Protein AF-I1PXL3-F1 (afdb_monomer_lite)

Secondary structure (DSSP, 8-state):
--HHHHHHHHHHH-EEEEEE-SSSS-EEEEEEE-TTSSEEEEEETTEEEEEEGGGEEEEEESS-STTGGGG--GGGGGGEEEEEETTTTEEEEEEES----SSSSS--

Sequence (108 aa):
MTPDDNALITLKKGSKLIKYSRKGKPKIREFRLSSDENTLVWYSHNKEKCLRLSSVSKVIPGQRTAVFRRFLRPEKDYLSFSLIYKNGQRSLDLVKYKFFVLVFINWG

Radius of gyration: 14.73 Å; chains: 1; bounding box: 46×36×36 Å

Structure (mmCIF, N/CA/C/O backbone):
data_AF-I1PXL3-F1
#
_entry.id   AF-I1PXL3-F1
#
loop_
_atom_site.group_PDB
_atom_site.id
_atom_site.type_symbol
_atom_site.label_atom_id
_atom_site.label_alt_id
_atom_site.label_comp_id
_atom_site.label_asym_id
_atom_site.label_entity_id
_atom_site.label_seq_id
_atom_site.pdbx_PDB_ins_code
_atom_site.Cartn_x
_atom_site.Cartn_y
_atom_site.Cartn_z
_atom_site.occupancy
_atom_site.B_iso_or_equiv
_atom_site.auth_seq_id
_atom_site.auth_comp_id
_atom_site.auth_asym_id
_atom_site.auth_atom_id
_atom_site.pdbx_PDB_model_num
ATOM 1 N N . MET A 1 1 ? 3.821 -12.529 21.755 1.00 49.03 1 MET A N 1
ATOM 2 C CA . MET A 1 1 ? 3.693 -11.526 20.681 1.00 49.03 1 MET A CA 1
ATOM 3 C C . MET A 1 1 ? 3.675 -12.285 19.373 1.00 49.03 1 MET A C 1
ATOM 5 O O . MET A 1 1 ? 4.653 -12.959 19.066 1.00 49.03 1 MET A O 1
ATOM 9 N N . THR A 1 2 ? 2.540 -12.308 18.689 1.00 48.03 2 THR A N 1
ATOM 10 C CA . THR A 1 2 ? 2.411 -13.012 17.410 1.00 48.03 2 THR A CA 1
ATOM 11 C C . THR A 1 2 ? 3.190 -12.260 16.318 1.00 48.03 2 THR A C 1
ATOM 13 O O . THR A 1 2 ? 3.474 -11.066 16.470 1.00 48.03 2 THR A O 1
ATOM 16 N N . PRO A 1 3 ? 3.558 -12.912 15.200 1.00 55.56 3 PRO A N 1
ATOM 17 C CA . PRO A 1 3 ? 4.118 -12.217 14.037 1.00 55.56 3 PRO A CA 1
ATOM 18 C C . PRO A 1 3 ? 3.247 -11.039 13.555 1.00 55.56 3 PRO A C 1
ATOM 20 O O . PRO A 1 3 ? 3.777 -10.039 13.063 1.00 55.56 3 PRO A O 1
ATOM 23 N N . ASP A 1 4 ? 1.932 -11.128 13.765 1.00 59.97 4 ASP A N 1
ATOM 24 C CA . ASP A 1 4 ? 0.946 -10.117 13.382 1.00 59.97 4 ASP A CA 1
ATOM 25 C C . ASP A 1 4 ? 0.987 -8.878 14.290 1.00 59.97 4 ASP A C 1
ATOM 27 O O . ASP A 1 4 ? 0.926 -7.749 13.793 1.00 59.97 4 ASP A O 1
ATOM 31 N N . ASP A 1 5 ? 1.218 -9.060 15.596 1.00 55.78 5 ASP A N 1
ATOM 32 C CA . ASP A 1 5 ? 1.400 -7.956 16.551 1.00 55.78 5 ASP A CA 1
ATOM 33 C C . ASP A 1 5 ? 2.589 -7.071 16.147 1.00 55.78 5 ASP A C 1
ATOM 35 O O . ASP A 1 5 ? 2.517 -5.840 16.179 1.00 55.78 5 ASP A O 1
ATOM 39 N N . ASN A 1 6 ? 3.680 -7.692 15.689 1.00 62.19 6 ASN A N 1
ATOM 40 C CA . ASN A 1 6 ? 4.876 -6.983 15.241 1.00 62.19 6 ASN A CA 1
ATOM 41 C C . ASN A 1 6 ? 4.634 -6.205 13.943 1.00 62.19 6 ASN A C 1
ATOM 43 O O . ASN A 1 6 ? 5.144 -5.091 13.788 1.00 62.19 6 ASN A O 1
ATOM 47 N N . ALA A 1 7 ? 3.842 -6.748 13.015 1.00 62.81 7 ALA A N 1
ATOM 48 C CA . ALA A 1 7 ? 3.474 -6.050 11.787 1.00 62.81 7 ALA A CA 1
ATOM 49 C C . ALA A 1 7 ? 2.594 -4.826 12.082 1.00 62.81 7 ALA A C 1
ATOM 51 O O . ALA A 1 7 ? 2.837 -3.745 11.535 1.00 62.81 7 ALA A O 1
ATOM 52 N N . LEU A 1 8 ? 1.632 -4.973 12.994 1.00 62.53 8 LEU A N 1
ATOM 53 C CA . LEU A 1 8 ? 0.751 -3.897 13.430 1.00 62.53 8 LEU A CA 1
ATOM 54 C C . LEU A 1 8 ? 1.526 -2.791 14.165 1.00 62.53 8 LEU A C 1
ATOM 56 O O . LEU A 1 8 ? 1.389 -1.618 13.824 1.00 62.53 8 LEU A O 1
ATOM 60 N N . ILE A 1 9 ? 2.407 -3.145 15.105 1.00 64.31 9 ILE A N 1
ATOM 61 C CA . ILE A 1 9 ? 3.283 -2.191 15.811 1.00 64.31 9 ILE A CA 1
ATOM 62 C C . ILE A 1 9 ? 4.197 -1.445 14.834 1.00 64.31 9 ILE A C 1
ATOM 64 O O . ILE A 1 9 ? 4.392 -0.235 14.957 1.00 64.31 9 ILE A O 1
ATOM 68 N N . THR A 1 10 ? 4.732 -2.144 13.834 1.00 68.88 10 THR A N 1
ATOM 69 C CA . THR A 1 10 ? 5.587 -1.547 12.797 1.00 68.88 10 THR A CA 1
ATOM 70 C C . THR A 1 10 ? 4.818 -0.544 11.930 1.00 68.88 10 THR A C 1
ATOM 72 O O . THR A 1 10 ? 5.334 0.522 11.592 1.00 68.88 10 THR A O 1
ATOM 75 N N . LEU A 1 11 ? 3.554 -0.834 11.612 1.00 67.94 11 LEU A N 1
ATOM 76 C CA . LEU A 1 11 ? 2.661 0.098 10.918 1.00 67.94 11 LEU A CA 1
ATOM 77 C C . LEU A 1 11 ? 2.251 1.287 11.799 1.00 67.94 11 LEU A C 1
ATOM 79 O O . LEU A 1 11 ? 2.193 2.409 11.299 1.00 67.94 11 LEU A O 1
ATOM 83 N N . LYS A 1 12 ? 2.028 1.080 13.101 1.00 69.56 12 LYS A N 1
ATOM 84 C CA . LYS A 1 12 ? 1.749 2.158 14.067 1.00 69.56 12 LYS A CA 1
ATOM 85 C C . LYS A 1 12 ? 2.908 3.144 14.177 1.00 69.56 12 LYS A C 1
ATOM 87 O O . LYS A 1 12 ? 2.688 4.349 14.135 1.00 69.56 12 LYS A O 1
ATOM 92 N N . LYS A 1 13 ? 4.142 2.637 14.256 1.00 73.81 13 LYS A N 1
ATOM 93 C CA . LYS A 1 13 ? 5.362 3.459 14.352 1.00 73.81 13 LYS A CA 1
ATOM 94 C C . LYS A 1 13 ? 5.701 4.224 13.070 1.00 73.81 13 LYS A C 1
ATOM 96 O O . LYS A 1 13 ? 6.519 5.133 13.119 1.00 73.81 13 LYS A O 1
ATOM 101 N N . GLY A 1 14 ? 5.078 3.876 11.947 1.00 81.06 14 GLY A N 1
ATOM 102 C CA . GLY A 1 14 ? 5.458 4.389 10.639 1.00 81.06 14 GLY A CA 1
ATOM 103 C C . GLY A 1 14 ? 6.391 3.421 9.918 1.00 81.06 14 GLY A C 1
ATOM 104 O O . GLY A 1 14 ? 7.406 2.962 10.436 1.00 81.06 14 GLY A O 1
ATOM 105 N N . SER A 1 15 ? 6.031 3.086 8.685 1.00 88.25 15 SER A N 1
ATOM 106 C CA . SER A 1 15 ? 6.749 2.144 7.835 1.00 88.25 15 SER A CA 1
ATOM 107 C C . SER A 1 15 ? 7.054 2.770 6.483 1.00 88.25 15 SER A C 1
ATOM 109 O O . SER A 1 15 ? 6.158 3.238 5.777 1.00 88.25 15 SER A O 1
ATOM 111 N N . LYS A 1 16 ? 8.328 2.733 6.075 1.00 90.94 16 LYS A N 1
ATOM 112 C CA . LYS A 1 16 ? 8.727 3.109 4.714 1.00 90.94 16 LYS A CA 1
ATOM 113 C C . LYS A 1 16 ? 8.322 1.998 3.746 1.00 90.94 16 LYS A C 1
ATOM 115 O O . LYS A 1 16 ? 8.848 0.888 3.800 1.00 90.94 16 LYS A O 1
ATOM 120 N N . LEU A 1 17 ? 7.408 2.313 2.836 1.00 92.94 17 LEU A N 1
ATOM 121 C CA . LEU A 1 17 ? 6.951 1.428 1.767 1.00 92.94 17 LEU A CA 1
ATOM 122 C C . LEU A 1 17 ? 7.180 2.101 0.415 1.00 92.94 17 LEU A C 1
ATOM 124 O O . LEU A 1 17 ? 7.144 3.326 0.289 1.00 92.94 17 LEU A O 1
ATOM 128 N N . ILE A 1 18 ? 7.393 1.306 -0.626 1.00 95.56 18 ILE A N 1
ATOM 129 C CA . ILE A 1 18 ? 7.410 1.800 -1.999 1.00 95.56 18 ILE A CA 1
ATOM 130 C C . ILE A 1 18 ? 5.965 1.838 -2.482 1.00 95.56 18 ILE A C 1
ATOM 132 O O . ILE A 1 18 ? 5.329 0.801 -2.651 1.00 95.56 18 ILE A O 1
ATOM 136 N N . LYS A 1 19 ? 5.455 3.044 -2.722 1.00 96.44 19 LYS A N 1
ATOM 137 C CA . LYS A 1 19 ? 4.131 3.270 -3.289 1.00 96.44 19 LYS A CA 1
ATOM 138 C C . LYS A 1 19 ? 4.209 3.254 -4.807 1.00 96.44 19 LYS A C 1
ATOM 140 O O . LYS A 1 19 ? 4.858 4.112 -5.414 1.00 96.44 19 LYS A O 1
ATOM 145 N N . TYR A 1 20 ? 3.470 2.336 -5.408 1.00 97.44 20 TYR A N 1
ATOM 146 C CA . TYR A 1 20 ? 3.219 2.318 -6.836 1.00 97.44 20 TYR A CA 1
ATOM 147 C C . TYR A 1 20 ? 1.995 3.182 -7.152 1.00 97.44 20 TYR A C 1
ATOM 149 O O . TYR A 1 20 ? 1.060 3.319 -6.362 1.00 97.44 20 TYR A O 1
ATOM 157 N N . SER A 1 21 ? 2.034 3.879 -8.284 1.00 94.00 21 SER A N 1
ATOM 158 C CA . SER A 1 21 ? 0.973 4.794 -8.707 1.00 94.00 21 SER A CA 1
ATOM 159 C C . SER A 1 21 ? 0.671 4.583 -10.180 1.00 94.00 21 SER A C 1
ATOM 161 O O . SER A 1 21 ? 1.534 4.186 -10.953 1.00 94.00 21 SER A O 1
ATOM 163 N N . ARG A 1 22 ? -0.559 4.909 -10.590 1.00 91.81 22 ARG A N 1
ATOM 164 C CA . ARG A 1 22 ? -1.003 4.793 -11.991 1.00 91.81 22 ARG A CA 1
ATOM 165 C C . ARG A 1 22 ? -0.122 5.586 -12.967 1.00 91.81 22 ARG A C 1
ATOM 167 O O . ARG A 1 22 ? -0.012 5.222 -14.135 1.00 91.81 22 ARG A O 1
ATOM 174 N N . LYS A 1 23 ? 0.495 6.673 -12.491 1.00 89.94 23 LYS A N 1
ATOM 175 C CA . LYS A 1 23 ? 1.396 7.546 -13.250 1.00 89.94 23 LYS A CA 1
ATOM 176 C C . LYS A 1 23 ? 2.708 7.754 -12.488 1.00 89.94 23 LYS A C 1
ATOM 178 O O . LYS A 1 23 ? 2.686 7.933 -11.271 1.00 89.94 23 LYS A O 1
ATOM 183 N N . GLY A 1 24 ? 3.811 7.803 -13.234 1.00 92.62 24 GLY A N 1
ATOM 184 C CA . GLY A 1 24 ? 5.155 8.064 -12.715 1.00 92.62 24 GLY A CA 1
ATOM 185 C C . GLY A 1 24 ? 5.850 6.837 -12.120 1.00 92.62 24 GLY A C 1
ATOM 186 O O . GLY A 1 24 ? 5.259 5.767 -11.996 1.00 92.62 24 GLY A O 1
ATOM 187 N N . LYS A 1 25 ? 7.130 7.012 -11.770 1.00 94.75 25 LYS A N 1
ATOM 188 C CA . LYS A 1 25 ? 7.950 5.983 -11.115 1.00 94.75 25 LYS A CA 1
ATOM 189 C C . LYS A 1 25 ? 7.457 5.716 -9.679 1.00 94.75 25 LYS A C 1
ATOM 191 O O . LYS A 1 25 ? 6.963 6.655 -9.042 1.00 94.75 25 LYS A O 1
ATOM 196 N N . PRO A 1 26 ? 7.608 4.486 -9.149 1.00 95.62 26 PRO A N 1
ATOM 197 C CA . PRO A 1 26 ? 7.307 4.179 -7.754 1.00 95.62 26 PRO A CA 1
ATOM 198 C C . PRO A 1 26 ? 8.135 5.049 -6.803 1.00 95.62 26 PRO A C 1
ATOM 200 O O . PRO A 1 26 ? 9.281 5.383 -7.102 1.00 95.62 26 PRO A O 1
ATOM 203 N N . LYS A 1 27 ? 7.560 5.436 -5.659 1.00 94.88 27 LYS A N 1
ATOM 204 C CA . LYS A 1 27 ? 8.216 6.339 -4.696 1.00 94.88 27 LYS A CA 1
ATOM 205 C C . LYS A 1 27 ? 8.145 5.779 -3.287 1.00 94.88 27 LYS A C 1
ATOM 207 O O . LYS A 1 27 ? 7.090 5.312 -2.866 1.00 94.88 27 LYS A O 1
ATOM 212 N N . ILE A 1 28 ? 9.242 5.889 -2.546 1.00 94.62 28 ILE A N 1
ATOM 213 C CA . ILE A 1 28 ? 9.263 5.572 -1.117 1.00 94.62 28 ILE A CA 1
ATOM 214 C C . ILE A 1 28 ? 8.418 6.611 -0.387 1.00 94.62 28 ILE A C 1
ATOM 216 O O . ILE A 1 28 ? 8.576 7.817 -0.605 1.00 94.62 28 ILE A O 1
ATOM 220 N N . ARG A 1 29 ? 7.504 6.134 0.451 1.00 94.75 29 ARG A N 1
ATOM 221 C CA . ARG A 1 29 ? 6.640 6.940 1.305 1.00 94.75 29 ARG A CA 1
ATOM 222 C C . ARG A 1 29 ? 6.544 6.290 2.670 1.00 94.75 29 ARG A C 1
ATOM 224 O O . ARG A 1 29 ? 6.591 5.069 2.789 1.00 94.75 29 ARG A O 1
ATOM 231 N N . GLU A 1 30 ? 6.410 7.128 3.676 1.00 93.38 30 GLU A N 1
ATOM 232 C CA . GLU A 1 30 ? 6.106 6.687 5.023 1.00 93.38 30 GLU A CA 1
ATOM 233 C C . GLU A 1 30 ? 4.596 6.528 5.171 1.00 93.38 30 GLU A C 1
ATOM 235 O O . GLU A 1 30 ? 3.829 7.419 4.795 1.00 93.38 30 GLU A O 1
ATOM 240 N N . PHE A 1 31 ? 4.194 5.359 5.656 1.00 93.75 31 PHE A N 1
ATOM 241 C CA . PHE A 1 31 ? 2.816 5.011 5.958 1.00 93.75 31 PHE A CA 1
ATOM 242 C C . PHE A 1 31 ? 2.692 4.748 7.446 1.00 93.75 31 PHE A C 1
ATOM 244 O O . PHE A 1 31 ? 3.492 3.995 7.993 1.00 93.75 31 PHE A O 1
ATOM 251 N N . ARG A 1 32 ? 1.672 5.319 8.076 1.00 92.88 32 ARG A N 1
ATOM 252 C CA . ARG A 1 32 ? 1.363 5.108 9.492 1.00 92.88 32 ARG A CA 1
ATOM 253 C C . ARG A 1 32 ? -0.120 4.842 9.682 1.00 92.88 32 ARG A C 1
ATOM 255 O O . ARG A 1 32 ? -0.921 5.240 8.835 1.00 92.88 32 ARG A O 1
ATOM 262 N N . LEU A 1 33 ? -0.487 4.207 10.786 1.00 91.44 33 LEU A N 1
ATOM 263 C CA . LEU A 1 33 ? -1.877 4.205 11.233 1.00 91.44 33 LEU A CA 1
ATOM 264 C C . LEU A 1 33 ? -2.210 5.516 11.958 1.00 91.44 33 LEU A C 1
ATOM 266 O O . LEU A 1 33 ? -1.340 6.155 12.554 1.00 91.44 33 LEU A O 1
ATOM 270 N N . SER A 1 34 ? -3.469 5.934 11.873 1.00 92.62 34 SER A N 1
ATOM 271 C CA . SER A 1 34 ? -4.043 6.946 12.758 1.00 92.62 34 SER A CA 1
ATOM 272 C C . SER A 1 34 ? -4.058 6.451 14.207 1.00 92.62 34 SER A C 1
ATOM 274 O O . SER A 1 34 ? -3.920 5.257 14.467 1.00 92.62 34 SER A O 1
ATOM 276 N N . SER A 1 35 ? -4.244 7.373 15.157 1.00 90.62 35 SER A N 1
ATOM 277 C CA . SER A 1 35 ? -4.265 7.039 16.589 1.00 90.62 35 SER A CA 1
ATOM 278 C C . SER A 1 35 ? -5.380 6.062 16.971 1.00 90.62 35 SER A C 1
ATOM 280 O O . SER A 1 35 ? -5.220 5.321 17.930 1.00 90.62 35 SER A O 1
ATOM 282 N N . ASP A 1 36 ? -6.493 6.069 16.236 1.00 92.00 36 ASP A N 1
ATOM 283 C CA . ASP A 1 36 ? -7.623 5.150 16.408 1.00 92.00 36 ASP A CA 1
ATOM 284 C C . ASP A 1 36 ? -7.479 3.859 15.580 1.00 92.00 36 ASP A C 1
ATOM 286 O O . ASP A 1 36 ? -8.413 3.069 15.503 1.00 92.00 36 ASP A O 1
ATOM 290 N N . GLU A 1 37 ? -6.340 3.677 14.904 1.00 88.69 37 GLU A N 1
ATOM 291 C CA . GLU A 1 37 ? -5.977 2.496 14.109 1.00 88.69 37 GLU A CA 1
ATOM 292 C C . GLU A 1 37 ? -6.889 2.197 12.907 1.00 88.69 37 GLU A C 1
ATOM 294 O O . GLU A 1 37 ? -6.678 1.222 12.191 1.00 88.69 37 GLU A O 1
ATOM 299 N N . ASN A 1 38 ? -7.847 3.076 12.604 1.00 92.12 38 ASN A N 1
ATOM 300 C CA . ASN A 1 38 ? -8.840 2.859 11.551 1.00 92.12 38 ASN A CA 1
ATOM 301 C C . ASN A 1 38 ? -8.4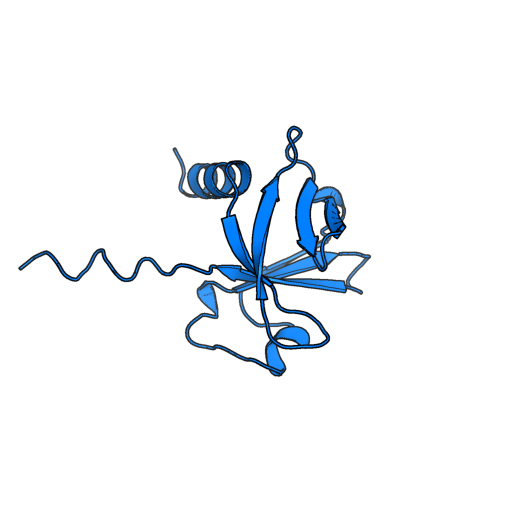35 3.424 10.188 1.00 92.12 38 ASN A C 1
ATOM 303 O O . ASN A 1 38 ? -9.126 3.185 9.190 1.00 92.12 38 ASN A O 1
ATOM 307 N N . THR A 1 39 ? -7.359 4.208 10.118 1.00 95.06 39 THR A N 1
ATOM 308 C CA . THR A 1 39 ? -6.961 4.928 8.906 1.00 95.06 39 THR A CA 1
ATOM 309 C C . THR A 1 39 ? -5.477 4.761 8.626 1.00 95.06 39 THR A C 1
ATOM 311 O O . THR A 1 39 ? -4.632 5.054 9.462 1.00 95.06 39 THR A O 1
ATOM 314 N N . LEU A 1 40 ? -5.146 4.352 7.403 1.00 95.31 40 LEU A N 1
ATOM 315 C CA . LEU A 1 40 ? -3.783 4.389 6.892 1.00 95.31 40 LEU A CA 1
ATOM 316 C C . LEU A 1 40 ? -3.487 5.777 6.312 1.00 95.31 40 LEU A C 1
ATOM 318 O O . LEU A 1 40 ? -4.199 6.239 5.417 1.00 95.31 40 LEU A O 1
ATOM 322 N N . VAL A 1 41 ? -2.422 6.419 6.783 1.00 96.12 41 VAL A N 1
ATOM 323 C CA . VAL A 1 41 ? -2.051 7.803 6.460 1.00 96.12 41 VAL A CA 1
ATOM 324 C C . VAL A 1 41 ? -0.673 7.848 5.800 1.00 96.12 41 VAL A C 1
ATOM 326 O O . VAL A 1 41 ? 0.250 7.159 6.231 1.00 96.12 41 VAL A O 1
ATOM 329 N N . TRP A 1 42 ? -0.518 8.658 4.750 1.00 96.44 42 TRP A N 1
ATOM 330 C CA . TRP A 1 42 ? 0.769 8.942 4.102 1.00 96.44 42 TRP A CA 1
ATOM 331 C C . TRP A 1 42 ? 0.765 10.320 3.437 1.00 96.44 42 TRP A C 1
ATOM 333 O O . TRP A 1 42 ? -0.285 10.851 3.084 1.00 96.44 42 TRP A O 1
ATOM 343 N N . TYR A 1 43 ? 1.942 10.873 3.147 1.00 95.75 43 TYR A N 1
ATOM 344 C CA . TYR A 1 43 ? 2.059 12.119 2.382 1.00 95.75 43 TYR A CA 1
ATOM 345 C C . TYR A 1 43 ? 2.358 11.867 0.902 1.00 95.75 43 TYR A C 1
ATOM 347 O O . TYR A 1 43 ? 3.122 10.979 0.516 1.00 95.75 43 TYR A O 1
ATOM 355 N N . SER A 1 44 ? 1.756 12.664 0.024 1.00 92.12 44 SER A N 1
ATOM 356 C CA . SER A 1 44 ? 2.033 12.656 -1.412 1.00 92.12 44 SER A CA 1
ATOM 357 C C . SER A 1 44 ? 1.929 14.066 -1.972 1.00 92.12 44 SER A C 1
ATOM 359 O O . SER A 1 44 ? 0.882 14.693 -1.841 1.00 92.12 44 SER A O 1
ATOM 361 N N . HIS A 1 45 ? 2.996 14.541 -2.624 1.00 91.50 45 HIS A N 1
ATOM 362 C CA . HIS A 1 45 ? 3.086 15.915 -3.144 1.00 91.50 45 HIS A CA 1
ATOM 363 C C . HIS A 1 45 ? 2.739 16.947 -2.058 1.00 91.50 45 HIS A C 1
ATOM 365 O O . HIS A 1 45 ? 1.881 17.798 -2.262 1.00 91.50 45 HIS A O 1
ATOM 371 N N . ASN A 1 46 ? 3.347 16.788 -0.875 1.00 91.38 46 ASN A N 1
ATOM 372 C CA . ASN A 1 46 ? 3.139 17.619 0.318 1.00 91.38 46 ASN A CA 1
ATOM 373 C C . ASN A 1 46 ? 1.684 17.705 0.807 1.00 91.38 46 ASN A C 1
ATOM 375 O O . ASN A 1 46 ? 1.338 18.590 1.577 1.00 91.38 46 ASN A O 1
ATOM 379 N N . LYS A 1 47 ? 0.824 16.772 0.385 1.00 96.81 47 LYS A N 1
ATOM 380 C CA . LYS A 1 47 ? -0.551 16.647 0.871 1.00 96.81 47 LYS A CA 1
ATOM 381 C C . LYS A 1 47 ? -0.712 15.339 1.622 1.00 96.81 47 LYS A C 1
ATOM 383 O O . LYS A 1 47 ? -0.326 14.287 1.100 1.00 96.81 47 LYS A O 1
ATOM 388 N N . GLU A 1 48 ? -1.318 15.407 2.799 1.00 96.81 48 GLU A N 1
ATOM 389 C CA . GLU A 1 48 ? -1.735 14.215 3.526 1.00 96.81 48 GLU A CA 1
ATOM 390 C C . GLU A 1 48 ? -2.792 13.457 2.709 1.00 96.81 48 GLU A C 1
ATOM 392 O O . GLU A 1 48 ? -3.603 14.029 1.965 1.00 96.81 48 GLU A O 1
ATOM 397 N N . LYS A 1 49 ? -2.708 12.135 2.766 1.00 97.56 49 LYS A N 1
ATOM 398 C CA . LYS A 1 49 ? -3.606 11.193 2.120 1.00 97.56 49 LYS A CA 1
ATOM 399 C C . LYS A 1 49 ? -3.971 10.130 3.134 1.00 97.56 49 LYS A C 1
ATOM 401 O O . LYS A 1 49 ? -3.107 9.635 3.851 1.00 97.56 49 LYS A O 1
ATOM 406 N N . CYS A 1 50 ? -5.239 9.750 3.108 1.00 96.81 50 CYS A N 1
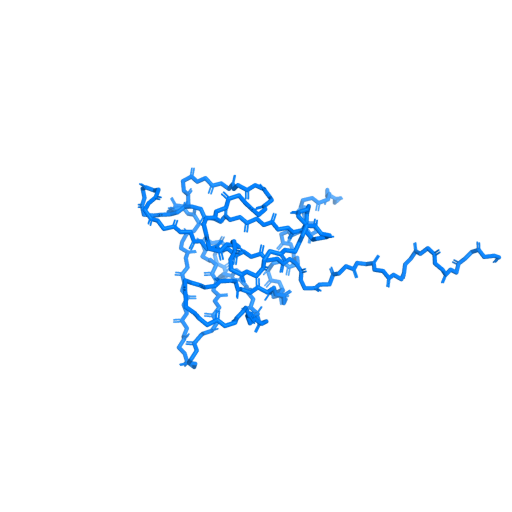ATOM 407 C CA . CYS A 1 50 ? -5.821 8.820 4.056 1.00 96.81 50 CYS A CA 1
ATOM 408 C C . CYS A 1 50 ? -6.577 7.722 3.306 1.00 96.81 50 CYS A C 1
ATOM 410 O O . CYS A 1 50 ? -7.178 7.971 2.255 1.00 96.81 50 CYS A O 1
ATOM 412 N N . LEU A 1 51 ? -6.559 6.513 3.856 1.00 96.75 51 LEU A N 1
ATOM 413 C CA . LEU A 1 51 ? -7.406 5.402 3.445 1.00 96.75 51 LEU A CA 1
ATOM 414 C C . LEU A 1 51 ? -7.984 4.749 4.697 1.00 96.75 51 LEU A C 1
ATOM 416 O O . LEU A 1 51 ? -7.245 4.153 5.478 1.00 96.75 51 LEU A O 1
ATOM 420 N N . ARG A 1 52 ? -9.302 4.853 4.876 1.00 96.06 52 ARG A N 1
ATOM 421 C CA . ARG A 1 52 ? -9.992 4.177 5.976 1.00 96.06 52 ARG A CA 1
ATOM 422 C C . ARG A 1 52 ? -9.943 2.671 5.744 1.00 96.06 52 ARG A C 1
ATOM 424 O O . ARG A 1 52 ? -10.347 2.214 4.672 1.00 96.06 52 ARG A O 1
ATOM 431 N N . LEU A 1 53 ? -9.476 1.912 6.727 1.00 93.62 53 LEU A N 1
ATOM 432 C CA . LEU A 1 53 ? -9.317 0.463 6.615 1.00 93.62 53 LEU A CA 1
ATOM 433 C C . LEU A 1 53 ? -10.660 -0.238 6.403 1.00 93.62 53 LEU A C 1
ATOM 435 O O . LEU A 1 53 ? -10.738 -1.140 5.580 1.00 93.62 53 LEU A O 1
ATOM 439 N N . SER A 1 54 ? -11.743 0.259 7.007 1.00 94.38 54 SER A N 1
ATOM 440 C CA . SER A 1 54 ? -13.097 -0.263 6.766 1.00 94.38 54 SER A CA 1
ATOM 441 C C . SER A 1 54 ? -13.601 -0.078 5.328 1.00 94.38 54 SER A C 1
ATOM 443 O O . SER A 1 54 ? -14.562 -0.723 4.928 1.00 94.38 54 SER A O 1
ATOM 445 N N . SER A 1 55 ? -12.963 0.785 4.526 1.00 95.81 55 SER A N 1
ATOM 446 C CA . SER A 1 55 ? -13.275 0.929 3.094 1.00 95.81 55 SER A CA 1
ATOM 447 C C . SER A 1 55 ? -12.498 -0.045 2.200 1.00 95.81 55 SER A C 1
ATOM 449 O O . SER A 1 55 ? -12.720 -0.083 0.984 1.00 95.81 55 SER A O 1
ATOM 451 N N . VAL A 1 56 ? -11.559 -0.803 2.776 1.00 95.62 56 VAL A N 1
ATOM 452 C CA . VAL A 1 56 ? -10.783 -1.820 2.071 1.00 95.62 56 VAL A CA 1
ATOM 453 C C . VAL A 1 56 ? -11.621 -3.089 1.984 1.00 95.62 56 VAL A C 1
ATOM 455 O O . VAL A 1 56 ? -11.863 -3.770 2.969 1.00 95.62 56 VAL A O 1
ATOM 458 N N . SER A 1 57 ? -12.042 -3.409 0.768 1.00 96.19 57 SER A N 1
ATOM 459 C CA . SER A 1 57 ? -12.829 -4.607 0.455 1.00 96.19 57 SER A CA 1
ATOM 460 C C . SER A 1 57 ? -11.989 -5.882 0.366 1.00 96.19 57 SER A C 1
ATOM 462 O O . SER A 1 57 ? -12.500 -6.977 0.572 1.00 96.19 57 SER A O 1
ATOM 464 N N . LYS A 1 58 ? -10.705 -5.759 0.006 1.00 93.81 58 LYS A N 1
ATOM 465 C CA . LYS A 1 58 ? -9.819 -6.906 -0.215 1.00 93.81 58 LYS A CA 1
ATOM 466 C C . LYS A 1 58 ? -8.357 -6.505 -0.071 1.00 93.81 58 LYS A C 1
ATOM 468 O O . LYS A 1 58 ? -7.961 -5.427 -0.518 1.00 93.81 58 LYS A O 1
ATOM 473 N N . VAL A 1 59 ? -7.552 -7.408 0.474 1.00 94.69 59 VAL A N 1
ATOM 474 C CA . VAL A 1 59 ? -6.088 -7.357 0.400 1.00 94.69 59 VAL A CA 1
ATOM 475 C C . VAL A 1 59 ? -5.636 -8.423 -0.589 1.00 94.69 59 VAL A C 1
ATOM 477 O O . VAL A 1 59 ? -6.049 -9.576 -0.487 1.00 94.69 59 VAL A O 1
ATOM 480 N N . ILE A 1 60 ? -4.829 -8.040 -1.576 1.00 95.25 60 ILE A N 1
ATOM 481 C CA . ILE A 1 60 ? -4.290 -8.969 -2.573 1.00 95.25 60 ILE A CA 1
ATOM 482 C C . ILE A 1 60 ? -2.775 -9.065 -2.372 1.00 95.25 60 ILE A C 1
ATOM 484 O O . ILE A 1 60 ? -2.108 -8.041 -2.532 1.00 95.25 60 ILE A O 1
ATOM 488 N N . PRO A 1 61 ? -2.220 -10.240 -2.025 1.00 94.00 61 PRO A N 1
ATOM 489 C CA . PRO A 1 61 ? -0.776 -10.433 -1.958 1.00 94.00 61 PRO A CA 1
ATOM 490 C C . PRO A 1 61 ? -0.171 -10.514 -3.366 1.00 94.00 61 PRO A C 1
ATOM 492 O O . PRO A 1 61 ? -0.814 -10.975 -4.313 1.00 94.00 61 PRO A O 1
ATOM 495 N N . GLY A 1 62 ? 1.082 -10.090 -3.503 1.00 94.88 62 GLY A N 1
ATOM 496 C CA . GLY A 1 62 ? 1.795 -10.094 -4.774 1.00 94.88 62 GLY A CA 1
ATOM 497 C C . GLY A 1 62 ? 1.505 -8.888 -5.666 1.00 94.88 62 GLY A C 1
ATOM 498 O O . GLY A 1 62 ? 0.660 -8.032 -5.400 1.00 94.88 62 GLY A O 1
ATOM 499 N N . GLN A 1 63 ? 2.215 -8.833 -6.786 1.00 97.19 63 GLN A N 1
ATOM 500 C CA . GLN A 1 63 ? 2.098 -7.805 -7.814 1.00 97.19 63 GLN A CA 1
ATOM 501 C C . GLN A 1 63 ? 1.004 -8.158 -8.827 1.00 97.19 63 GLN A C 1
ATOM 503 O O . GLN A 1 63 ? 1.261 -8.368 -10.009 1.00 97.19 63 GLN A O 1
ATOM 508 N N . ARG A 1 64 ? -0.239 -8.277 -8.348 1.00 96.69 64 ARG A N 1
ATOM 509 C CA . ARG A 1 64 ? -1.374 -8.799 -9.136 1.00 96.69 64 ARG A CA 1
ATOM 510 C C . ARG A 1 64 ? -2.200 -7.726 -9.853 1.00 96.69 64 ARG A C 1
ATOM 512 O O . ARG A 1 64 ? -3.082 -8.057 -10.638 1.00 96.69 64 ARG A O 1
ATOM 519 N N . THR A 1 65 ? -1.946 -6.442 -9.603 1.00 96.88 65 THR A N 1
ATOM 520 C CA . THR A 1 65 ? -2.707 -5.341 -10.217 1.00 96.88 65 THR A CA 1
ATOM 521 C C . THR A 1 65 ? -2.019 -4.782 -11.460 1.00 96.88 65 THR A C 1
ATOM 523 O O . THR A 1 65 ? -0.797 -4.821 -11.616 1.00 96.88 65 THR A O 1
ATOM 526 N N . ALA A 1 66 ? -2.807 -4.156 -12.339 1.00 95.38 66 ALA A N 1
ATOM 527 C CA . ALA A 1 66 ? -2.288 -3.501 -13.536 1.00 95.38 66 ALA A CA 1
ATOM 528 C C . ALA A 1 66 ? -1.262 -2.391 -13.242 1.00 95.38 66 ALA A C 1
ATOM 530 O O . ALA A 1 66 ? -0.444 -2.076 -14.104 1.00 95.38 66 ALA A O 1
ATOM 531 N N . VAL A 1 67 ? -1.307 -1.803 -12.042 1.00 96.38 67 VAL A N 1
ATOM 532 C CA . VAL A 1 67 ? -0.406 -0.728 -11.614 1.00 96.38 67 VAL A CA 1
ATOM 533 C C . VAL A 1 67 ? 1.038 -1.225 -11.497 1.00 96.38 67 VAL A C 1
ATOM 535 O O . VAL A 1 67 ? 1.958 -0.492 -11.862 1.00 96.38 67 VAL A O 1
ATOM 538 N N . PHE A 1 68 ? 1.250 -2.470 -11.061 1.00 96.69 68 PHE A N 1
ATOM 539 C CA . PHE A 1 68 ? 2.591 -3.044 -10.952 1.00 96.69 68 PHE A CA 1
ATOM 540 C C . PHE A 1 68 ? 3.245 -3.323 -12.306 1.00 96.69 68 PHE A C 1
ATOM 542 O O . PHE A 1 68 ? 4.461 -3.191 -12.414 1.00 96.69 68 PHE A O 1
ATOM 549 N N . ARG A 1 69 ? 2.461 -3.616 -13.355 1.00 92.81 69 ARG A N 1
ATOM 550 C CA . ARG A 1 69 ? 2.972 -4.030 -14.679 1.00 92.81 69 ARG A CA 1
ATOM 551 C C . ARG A 1 69 ? 4.000 -3.074 -15.289 1.00 92.81 69 ARG A C 1
ATOM 553 O O . ARG A 1 69 ? 4.875 -3.510 -16.021 1.00 92.81 69 ARG A O 1
ATOM 560 N N . ARG A 1 70 ? 3.924 -1.776 -14.977 1.00 91.44 70 ARG A N 1
ATOM 561 C CA . ARG A 1 70 ? 4.856 -0.762 -15.503 1.00 91.44 70 ARG A CA 1
ATOM 562 C C . ARG A 1 70 ? 6.263 -0.836 -14.906 1.00 91.44 70 ARG A C 1
ATOM 564 O O . ARG A 1 70 ? 7.200 -0.356 -15.528 1.00 91.44 70 ARG A O 1
ATOM 571 N N . PHE A 1 71 ? 6.389 -1.353 -13.686 1.00 93.62 71 PHE A N 1
ATOM 572 C CA . PHE A 1 71 ? 7.641 -1.421 -12.929 1.00 93.62 71 PHE A CA 1
ATOM 573 C C . PHE A 1 71 ? 7.674 -2.725 -12.122 1.00 93.62 71 PHE A C 1
ATOM 575 O O . PHE A 1 71 ? 7.856 -2.702 -10.899 1.00 93.62 71 PHE A O 1
ATOM 582 N N . LEU A 1 72 ? 7.405 -3.841 -12.806 1.00 94.06 72 LEU A N 1
ATOM 583 C CA . LEU A 1 72 ? 7.302 -5.155 -12.185 1.00 94.06 72 LEU A CA 1
ATOM 584 C C . LEU A 1 72 ? 8.632 -5.524 -11.520 1.00 94.06 72 LEU A C 1
ATOM 586 O O . LEU A 1 72 ? 9.705 -5.259 -12.059 1.00 94.06 72 LEU A O 1
ATOM 590 N N . ARG A 1 73 ? 8.543 -6.114 -10.332 1.00 93.69 73 ARG A N 1
ATOM 591 C CA . ARG A 1 73 ? 9.675 -6.574 -9.526 1.00 93.69 73 ARG A CA 1
ATOM 592 C C . ARG A 1 73 ? 9.372 -7.959 -8.960 1.00 93.69 73 ARG A C 1
ATOM 594 O O . ARG A 1 73 ? 8.979 -8.039 -7.790 1.00 93.69 73 ARG A O 1
ATOM 601 N N . PRO A 1 74 ? 9.472 -9.028 -9.770 1.00 93.38 74 PRO A N 1
ATOM 602 C CA . PRO A 1 74 ? 9.153 -10.390 -9.340 1.00 93.38 74 PRO A CA 1
ATOM 603 C C . PRO A 1 74 ? 9.908 -10.813 -8.073 1.00 93.38 74 PRO A C 1
ATOM 605 O O . PRO A 1 74 ? 9.344 -11.462 -7.199 1.00 93.38 74 PRO A O 1
ATOM 608 N N . GLU A 1 75 ? 11.143 -10.341 -7.900 1.00 93.19 75 GLU A N 1
ATOM 609 C CA . GLU A 1 75 ? 11.982 -10.604 -6.728 1.00 93.19 75 GLU A CA 1
ATOM 610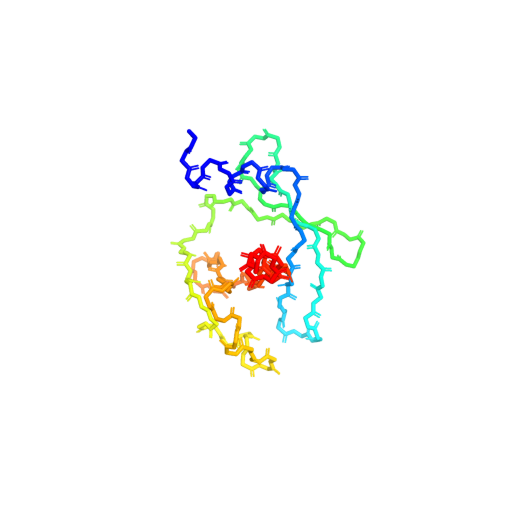 C C . GLU A 1 75 ? 11.431 -10.002 -5.426 1.00 93.19 75 GLU A C 1
ATOM 612 O O . GLU A 1 75 ? 11.899 -10.319 -4.336 1.00 93.19 75 GLU A O 1
ATOM 617 N N . LYS A 1 76 ? 10.435 -9.118 -5.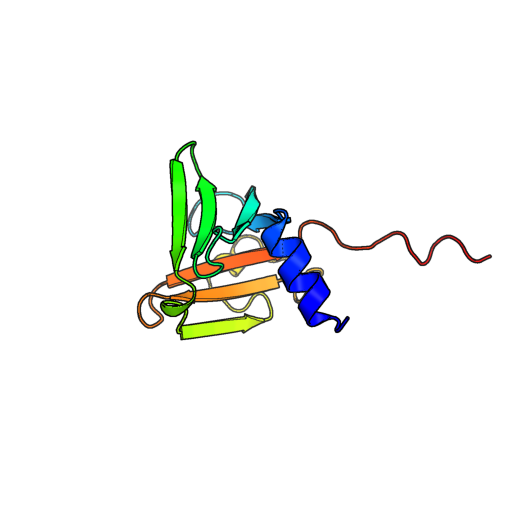526 1.00 91.62 76 LYS A N 1
ATOM 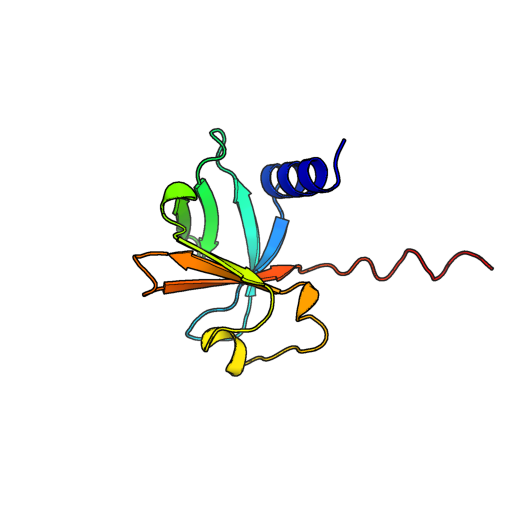618 C CA . LYS A 1 76 ? 9.727 -8.525 -4.389 1.00 91.62 76 LYS A CA 1
ATOM 619 C C . LYS A 1 76 ? 8.257 -8.926 -4.331 1.00 91.62 76 LYS A C 1
ATOM 621 O O . LYS A 1 76 ? 7.515 -8.301 -3.575 1.00 91.62 76 LYS A O 1
ATOM 626 N N . ASP A 1 77 ? 7.809 -9.919 -5.101 1.00 93.50 77 ASP A N 1
ATOM 627 C CA . ASP A 1 77 ? 6.389 -10.285 -5.189 1.00 93.50 77 ASP A CA 1
ATOM 628 C C . ASP A 1 77 ? 5.790 -10.598 -3.810 1.00 93.50 77 ASP A C 1
ATOM 630 O O . ASP A 1 77 ? 4.828 -9.966 -3.391 1.00 93.50 77 ASP A O 1
ATOM 634 N N . TYR A 1 78 ? 6.445 -11.451 -3.031 1.00 91.00 78 TYR A N 1
ATOM 635 C CA . TYR A 1 78 ? 6.048 -11.805 -1.661 1.00 91.00 78 TYR A CA 1
ATOM 636 C C . TYR A 1 78 ? 6.117 -10.649 -0.645 1.00 91.00 78 TYR A C 1
ATOM 638 O O . TYR A 1 78 ? 5.531 -10.731 0.432 1.00 91.00 78 TYR A O 1
ATOM 646 N N . LEU A 1 79 ? 6.816 -9.557 -0.969 1.00 91.44 79 LEU A N 1
ATOM 647 C CA . LEU A 1 79 ? 6.799 -8.314 -0.189 1.00 91.44 79 LEU A CA 1
ATOM 648 C C . LEU A 1 79 ? 5.772 -7.297 -0.690 1.00 91.44 79 LEU A C 1
ATOM 650 O O . LEU A 1 79 ? 5.662 -6.199 -0.129 1.00 91.44 79 LEU A O 1
ATOM 654 N N . SER A 1 80 ? 5.090 -7.619 -1.781 1.00 94.56 80 SER A N 1
ATOM 655 C CA . SER A 1 80 ? 4.152 -6.742 -2.459 1.00 94.56 80 SER A CA 1
ATOM 656 C C . SER A 1 80 ? 2.728 -7.097 -2.068 1.00 94.56 80 SER A C 1
ATOM 658 O O . SER A 1 80 ? 2.400 -8.257 -1.831 1.00 94.56 80 SER A O 1
ATOM 660 N N . PHE A 1 81 ? 1.873 -6.087 -2.005 1.00 95.69 81 PHE A N 1
ATOM 661 C CA . PHE A 1 81 ? 0.446 -6.270 -1.794 1.00 95.69 81 PHE A CA 1
ATOM 662 C C . PHE A 1 81 ? -0.333 -5.050 -2.284 1.00 95.69 81 PHE A C 1
ATOM 664 O O . PHE A 1 81 ? 0.213 -3.952 -2.444 1.00 95.69 81 PHE A O 1
ATOM 671 N N . SER A 1 82 ? -1.634 -5.238 -2.477 1.00 97.00 82 SER A N 1
ATOM 672 C CA . SER A 1 82 ? -2.569 -4.186 -2.864 1.00 97.00 82 SER A CA 1
ATOM 673 C C . SER A 1 82 ? -3.754 -4.139 -1.911 1.00 97.00 82 SER A C 1
ATOM 675 O O . SER A 1 82 ? -4.382 -5.164 -1.649 1.00 97.00 82 SER A O 1
ATOM 677 N N . LEU A 1 83 ? -4.104 -2.940 -1.442 1.00 97.00 83 LEU A N 1
ATOM 678 C CA . LEU A 1 83 ? -5.375 -2.697 -0.755 1.00 97.00 83 LEU A CA 1
ATOM 679 C C . LEU A 1 83 ? -6.415 -2.251 -1.782 1.00 97.00 83 LEU A C 1
ATOM 681 O O . LEU A 1 83 ? -6.226 -1.232 -2.452 1.00 97.00 83 LEU A O 1
ATOM 685 N N . ILE A 1 84 ? -7.503 -3.003 -1.911 1.00 97.38 84 ILE A N 1
ATOM 686 C CA . ILE A 1 84 ? -8.578 -2.742 -2.869 1.00 97.38 84 ILE A CA 1
ATOM 687 C C . ILE A 1 84 ? -9.713 -1.996 -2.176 1.00 97.38 84 ILE A C 1
ATOM 689 O O . ILE A 1 84 ? -10.276 -2.479 -1.195 1.00 97.38 84 ILE A O 1
ATOM 693 N N . TYR A 1 85 ? -10.072 -0.828 -2.699 1.00 96.75 85 TYR A N 1
ATOM 694 C CA . TYR A 1 85 ? -11.047 0.084 -2.099 1.00 96.75 85 TYR A CA 1
ATOM 695 C C . TYR A 1 85 ? -11.934 0.731 -3.171 1.00 96.75 85 TYR A C 1
ATOM 697 O O . TYR A 1 85 ? -11.708 0.555 -4.371 1.00 96.75 85 TYR A O 1
ATOM 705 N N . LYS A 1 86 ? -12.957 1.484 -2.739 1.00 96.06 86 LYS A N 1
ATOM 706 C CA . LYS A 1 86 ? -14.025 2.004 -3.618 1.00 96.06 86 LYS A CA 1
ATOM 707 C C . LYS A 1 86 ? -14.662 0.889 -4.455 1.00 96.06 86 LYS A C 1
ATOM 709 O O . LYS A 1 86 ? -14.654 0.957 -5.681 1.00 96.06 86 LYS A O 1
ATOM 714 N N . ASN A 1 87 ? -15.165 -0.147 -3.784 1.00 93.62 87 ASN A N 1
ATOM 715 C CA . ASN A 1 87 ? -15.898 -1.254 -4.410 1.00 93.62 87 ASN A CA 1
ATOM 716 C C . ASN A 1 87 ? -15.126 -1.894 -5.580 1.00 93.62 87 ASN A C 1
ATOM 718 O O . ASN A 1 87 ? -15.662 -2.074 -6.667 1.00 93.62 87 ASN A O 1
ATOM 722 N N . GLY A 1 88 ? -13.827 -2.153 -5.396 1.00 92.75 88 GLY A N 1
ATOM 723 C CA . GLY A 1 88 ? -12.989 -2.771 -6.430 1.00 92.75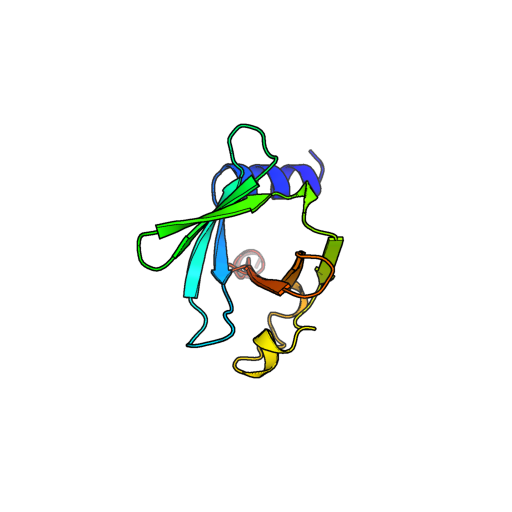 88 GLY A CA 1
ATOM 724 C C . GLY A 1 88 ? -12.394 -1.815 -7.467 1.00 92.75 88 GLY A C 1
ATOM 725 O O . GLY A 1 88 ? -11.473 -2.195 -8.184 1.00 92.75 88 GLY A O 1
ATOM 726 N N . GLN A 1 89 ? -12.850 -0.562 -7.540 1.00 95.19 89 GLN A N 1
ATOM 727 C CA . GLN A 1 89 ? -12.456 0.358 -8.614 1.00 95.19 89 GLN A CA 1
ATOM 728 C C . GLN A 1 89 ? -11.059 0.963 -8.433 1.00 95.19 89 GLN A C 1
ATOM 730 O O . GLN A 1 89 ? -10.518 1.572 -9.362 1.00 95.19 89 GLN A O 1
ATOM 735 N N . ARG A 1 90 ? -10.474 0.881 -7.230 1.00 96.12 90 ARG A N 1
ATOM 736 C CA . ARG A 1 90 ? -9.147 1.439 -6.949 1.00 96.12 90 ARG A CA 1
ATOM 737 C C . ARG A 1 90 ? -8.280 0.505 -6.115 1.00 96.12 90 ARG A C 1
ATOM 739 O O . ARG A 1 90 ? -8.764 -0.219 -5.252 1.00 96.12 90 ARG A O 1
ATOM 746 N N . SER A 1 91 ? -6.973 0.615 -6.335 1.00 97.25 91 SER A N 1
ATOM 747 C CA . SER A 1 91 ? -5.931 -0.062 -5.568 1.00 97.25 91 SER A CA 1
ATOM 748 C C . SER A 1 91 ? -4.961 0.941 -4.936 1.00 97.25 91 SER A C 1
ATOM 750 O O . SER A 1 91 ? -4.699 2.028 -5.472 1.00 97.25 91 SER A O 1
ATOM 752 N N . LEU A 1 92 ? -4.456 0.592 -3.755 1.00 97.44 92 LEU A N 1
ATOM 753 C CA . LEU A 1 92 ? -3.247 1.152 -3.165 1.00 97.44 92 LEU A CA 1
ATOM 754 C C . LEU A 1 92 ? -2.170 0.067 -3.203 1.00 97.44 92 LEU A C 1
ATOM 756 O O . LEU A 1 92 ? -2.214 -0.867 -2.410 1.00 97.44 92 LEU A O 1
ATOM 760 N N . ASP A 1 93 ? -1.237 0.202 -4.140 1.00 97.50 93 ASP A N 1
ATOM 761 C CA . ASP A 1 93 ? -0.223 -0.806 -4.456 1.00 97.50 93 ASP A CA 1
ATOM 762 C C . ASP A 1 93 ? 1.103 -0.490 -3.753 1.00 97.50 93 ASP A C 1
ATOM 764 O O . ASP A 1 93 ? 1.668 0.601 -3.920 1.00 97.50 93 ASP A O 1
ATOM 768 N N . LEU A 1 94 ? 1.574 -1.429 -2.931 1.00 96.44 94 LEU A N 1
ATOM 769 C CA . LEU A 1 94 ? 2.669 -1.230 -1.984 1.00 96.44 94 LEU A CA 1
ATOM 770 C C . LEU A 1 94 ? 3.679 -2.376 -2.048 1.00 96.44 94 LEU A C 1
ATOM 772 O O . LEU A 1 94 ? 3.320 -3.532 -2.247 1.00 96.44 94 LEU A O 1
ATOM 776 N N . VAL A 1 95 ? 4.950 -2.042 -1.827 1.00 94.56 95 VAL A N 1
ATOM 777 C CA . VAL A 1 95 ? 6.039 -3.009 -1.634 1.00 94.56 95 VAL A CA 1
ATOM 778 C C . VAL A 1 95 ? 6.810 -2.634 -0.377 1.00 94.56 95 VAL A C 1
ATOM 780 O O . VAL A 1 95 ? 7.168 -1.464 -0.203 1.00 94.56 95 VAL A O 1
ATOM 783 N N . LYS A 1 96 ? 7.105 -3.600 0.499 1.00 87.94 96 LYS A N 1
ATOM 784 C CA . LYS A 1 96 ? 7.960 -3.348 1.671 1.00 87.94 96 LYS A CA 1
ATOM 785 C C . LYS A 1 96 ? 9.352 -2.889 1.209 1.00 87.94 96 LYS A C 1
ATOM 787 O O . LYS A 1 96 ? 9.988 -3.533 0.375 1.00 87.94 96 LYS A O 1
ATOM 792 N N . TYR A 1 97 ? 9.800 -1.724 1.693 1.00 73.00 97 TYR A N 1
ATOM 793 C CA . TYR A 1 97 ? 11.043 -1.093 1.225 1.00 73.00 97 TYR A CA 1
ATOM 794 C C . TYR A 1 97 ? 12.280 -1.900 1.626 1.00 73.00 97 TYR A C 1
ATOM 796 O O . TYR A 1 97 ? 13.206 -2.039 0.826 1.00 73.00 97 TYR A O 1
ATOM 804 N N . LYS A 1 98 ? 12.270 -2.456 2.842 1.00 66.19 98 LYS A N 1
ATOM 805 C CA . LYS A 1 98 ? 13.397 -3.195 3.401 1.00 66.19 98 LYS A CA 1
ATOM 806 C C . LYS A 1 98 ? 13.106 -4.692 3.390 1.00 66.19 98 LYS A C 1
ATOM 808 O O . LYS A 1 98 ? 12.187 -5.164 4.052 1.00 66.19 98 LYS A O 1
ATOM 813 N N . PHE A 1 99 ? 13.917 -5.404 2.621 1.00 47.59 99 PHE A N 1
ATOM 814 C CA . PHE A 1 99 ? 14.211 -6.801 2.871 1.00 47.59 99 PHE A CA 1
ATOM 815 C C . PHE A 1 99 ? 15.138 -6.864 4.088 1.00 47.59 99 PHE A C 1
ATOM 817 O O . PHE A 1 99 ? 16.098 -6.093 4.140 1.00 47.59 99 PHE A O 1
ATOM 824 N N . PHE A 1 100 ? 14.904 -7.763 5.039 1.00 40.22 100 PHE A N 1
ATOM 825 C CA . PHE A 1 100 ? 15.963 -8.212 5.946 1.00 40.22 100 PHE A CA 1
ATOM 826 C C . PHE A 1 100 ? 16.964 -9.049 5.117 1.00 40.22 100 PHE A C 1
ATOM 828 O O . PHE A 1 100 ? 16.997 -10.266 5.210 1.00 40.22 100 PHE A O 1
ATOM 835 N N . VAL A 1 101 ? 17.751 -8.418 4.234 1.00 36.78 101 VAL A N 1
ATOM 836 C CA . VAL A 1 101 ? 19.016 -9.002 3.752 1.00 36.78 101 VAL A CA 1
ATOM 837 C C . VAL A 1 101 ? 20.086 -8.456 4.688 1.00 36.78 101 VAL A C 1
ATOM 839 O O . VAL A 1 101 ? 20.661 -7.414 4.399 1.00 36.78 101 VAL A O 1
ATOM 842 N N . LEU A 1 102 ? 20.206 -9.065 5.874 1.00 37.44 102 LEU A N 1
ATOM 843 C CA . LEU A 1 102 ? 21.351 -9.011 6.807 1.00 37.44 102 LEU A CA 1
ATOM 844 C C . LEU A 1 102 ? 21.000 -9.747 8.120 1.00 37.44 102 LEU A C 1
ATOM 846 O O . LEU A 1 102 ? 21.162 -9.206 9.203 1.00 37.44 102 LEU A O 1
ATOM 850 N N . VAL A 1 103 ? 20.471 -10.973 8.037 1.00 41.72 103 VAL A N 1
ATOM 851 C CA . VAL A 1 103 ? 20.545 -11.966 9.135 1.00 41.72 103 VAL A CA 1
ATOM 852 C C . VAL A 1 103 ? 20.711 -13.359 8.512 1.00 41.72 103 VAL A C 1
ATOM 854 O O . VAL A 1 103 ? 19.934 -14.245 8.793 1.00 41.72 103 VAL A O 1
ATOM 857 N N . PHE A 1 104 ? 21.640 -13.524 7.565 1.00 36.84 104 PHE A N 1
ATOM 858 C CA . PHE A 1 104 ? 22.202 -14.833 7.154 1.00 36.84 104 PHE A CA 1
ATOM 859 C C . PHE A 1 104 ? 23.601 -14.666 6.519 1.00 36.84 104 PHE A C 1
ATOM 861 O O . PHE A 1 104 ? 24.059 -15.504 5.756 1.00 36.84 104 PHE A O 1
ATOM 868 N N . ILE A 1 105 ? 24.297 -13.566 6.826 1.00 43.84 105 ILE A N 1
ATOM 869 C CA . ILE A 1 105 ? 25.734 -13.411 6.559 1.00 43.84 105 ILE A CA 1
ATOM 870 C C . ILE A 1 105 ? 26.325 -12.890 7.861 1.00 43.84 105 ILE A C 1
ATOM 872 O O . ILE A 1 105 ? 26.491 -11.691 8.030 1.00 43.84 105 ILE A O 1
ATOM 876 N N . ASN A 1 106 ? 26.391 -13.785 8.837 1.00 32.47 106 ASN A N 1
ATOM 877 C CA . ASN A 1 106 ? 27.151 -13.733 10.084 1.00 32.47 106 ASN A CA 1
ATOM 878 C C . ASN A 1 106 ? 26.614 -14.917 10.881 1.00 32.47 106 ASN A C 1
ATOM 880 O O . ASN A 1 106 ? 25.680 -14.749 11.652 1.00 32.47 106 ASN A O 1
ATOM 884 N N . TRP A 1 107 ? 27.093 -16.101 10.516 1.00 35.72 107 TRP A N 1
ATOM 885 C CA . TRP A 1 107 ? 27.277 -17.327 11.303 1.00 35.72 107 TRP A CA 1
ATOM 886 C C . TRP A 1 107 ? 28.106 -18.225 10.372 1.00 35.72 107 TRP A C 1
ATOM 888 O O . TRP A 1 107 ? 27.605 -19.134 9.713 1.00 35.72 107 TRP A O 1
ATOM 898 N N . GLY A 1 108 ? 29.354 -17.794 10.187 1.00 40.81 108 GLY A N 1
ATOM 899 C CA . GLY A 1 108 ? 30.486 -18.708 10.197 1.00 40.81 108 GLY A CA 1
ATOM 900 C C . GLY A 1 108 ? 31.020 -18.743 11.621 1.00 40.81 108 GLY A C 1
ATOM 901 O O . GLY A 1 108 ? 30.742 -17.760 12.353 1.00 40.81 108 GLY A O 1
#

Organism: Oryza glaberrima (NCBI:txid4538)

pLDDT: mean 84.73, std 18.51, range [32.47, 97.56]

InterPro domains:
  IPR011993 PH-like domain superfamily [G3DSA:2.30.29.30] (2-98)
  IPR057608 PH-like domain 2, kinetoplastids [PF25406] (10-81)

Foldseek 3Di:
DDPVVVVLVCQQVWAFKFWFDQDDDTDTWIWHADPVRQWIWIDDPNDIDIDGNVQFPDKAQFPPDPSCVVPPDNVQRRQWIWGAGPVRPDIGIIGHPDDPPDDPPPDD